Protein AF-A0A6F8Y475-F1 (afdb_monomer)

InterPro domains:
  IPR002346 Molybdopterin dehydrogenase, FAD-binding [PF00941] (41-102)
  IPR016169 FAD-binding, type PCMH, subdomain 2 [G3DSA:3.30.465.10] (28-103)
  IPR036318 FAD-binding, type PCMH-like superfamily [SSF56176] (2-102)
  IPR051312 Diverse Substrate Oxidoreductases [PTHR42659] (43-102)

Nearest PDB structures (foldseek):
  5g5h-assembly1_B  TM=9.859E-01  e=1.565E-11  Escherichia coli K-12
  5y6q-assembly1_B  TM=9.622E-01  e=6.177E-11  Methylobacillus sp. KY4400
  1rm6-assembly1_B  TM=9.029E-01  e=5.164E-03  Thauera aromatica
  1n60-assembly1_C  TM=9.161E-01  e=2.648E-02  Afipia carboxidovorans OM5
  1zxi-assembly1_F  TM=9.166E-01  e=3.018E-02  Afipia carboxidovorans OM5

Organism: NCBI:txid1076124

Sequence (104 aa):
MRCGYFRDGISACNKRDPGTGCAALEGINRGHAVLGTSPHCIATHPSDLAVALVAFDAVVHVIGPGGSRSIAINDFYMLPGDAPEREHPLGRGELIVAVDLPGM

Mean predicted aligned error: 2.72 Å

Radius of gyration: 15.39 Å; Cα contacts (8 Å, |Δi|>4): 182; chains: 1; bounding box: 39×24×43 Å

Secondary structure (DSSP, 8-state):
---HHHHSSSS-BTTTSTTS-BTTSSS--TTS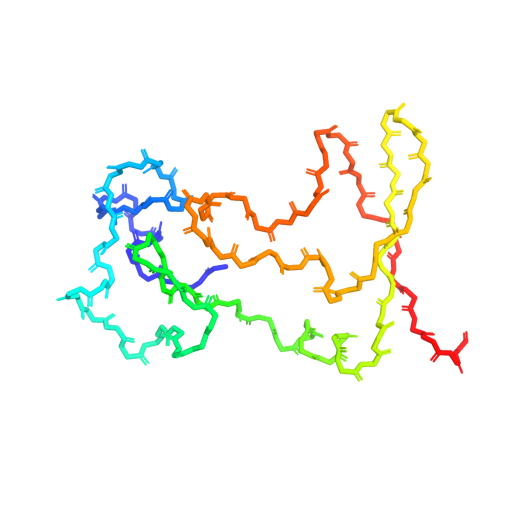-SSS-BTTB-PPP--HHHHHHHHTT-EEEEEETTEEEEEEHHHHS---TT-TT--S-PPTT-EEEEEE-TT-

Structure (mmCIF, N/CA/C/O backbone):
data_AF-A0A6F8Y475-F1
#
_entry.id   AF-A0A6F8Y475-F1
#
loop_
_atom_site.group_PDB
_atom_site.id
_atom_site.type_symbol
_atom_site.label_atom_id
_atom_site.label_alt_id
_atom_site.label_comp_id
_atom_site.label_asym_id
_atom_site.label_entity_id
_atom_site.label_seq_id
_atom_site.pdbx_PDB_ins_code
_atom_site.Cartn_x
_atom_site.Cartn_y
_atom_site.Cartn_z
_atom_site.occupancy
_atom_site.B_iso_or_equiv
_atom_site.auth_seq_id
_atom_site.auth_comp_id
_atom_site.auth_asym_id
_atom_site.auth_atom_id
_atom_site.pdbx_PDB_model_num
ATOM 1 N N . MET A 1 1 ? 5.893 4.173 -0.043 1.00 81.00 1 MET A N 1
ATOM 2 C CA . MET A 1 1 ? 6.669 3.612 -1.176 1.00 81.00 1 MET A CA 1
ATOM 3 C C . MET A 1 1 ? 8.131 4.089 -1.184 1.00 81.00 1 MET A C 1
ATOM 5 O O . MET A 1 1 ? 8.366 5.286 -1.025 1.00 81.00 1 MET A O 1
ATOM 9 N N . ARG A 1 2 ? 9.119 3.195 -1.386 1.00 95.62 2 ARG A N 1
ATOM 10 C CA . ARG A 1 2 ? 10.564 3.548 -1.502 1.00 95.62 2 ARG A CA 1
ATOM 11 C C . ARG A 1 2 ? 11.237 3.148 -2.831 1.00 95.62 2 ARG A C 1
ATOM 13 O O . ARG A 1 2 ? 12.421 3.402 -2.995 1.00 95.62 2 ARG A O 1
ATOM 20 N N . CYS A 1 3 ? 10.497 2.578 -3.781 1.00 98.00 3 CYS A N 1
ATOM 21 C CA . CYS A 1 3 ? 10.999 2.227 -5.116 1.00 98.00 3 CYS A CA 1
ATOM 22 C C . CYS A 1 3 ? 11.581 3.462 -5.821 1.00 98.00 3 CYS A C 1
ATOM 24 O O . CYS A 1 3 ? 10.917 4.498 -5.891 1.00 98.00 3 CYS A O 1
ATOM 26 N N . GLY A 1 4 ? 12.802 3.340 -6.350 1.00 97.62 4 GLY A N 1
ATOM 27 C CA . GLY A 1 4 ? 13.477 4.420 -7.077 1.00 97.62 4 GLY A CA 1
ATOM 28 C C . GLY A 1 4 ? 12.688 4.874 -8.306 1.00 97.62 4 GLY A C 1
ATOM 29 O O . GLY A 1 4 ? 12.402 6.059 -8.433 1.00 97.62 4 GLY A O 1
ATOM 30 N N . TYR A 1 5 ? 12.218 3.920 -9.117 1.00 98.25 5 TYR A N 1
ATOM 31 C CA . TYR A 1 5 ? 11.427 4.169 -10.330 1.00 98.25 5 TYR A CA 1
ATOM 32 C C . TYR A 1 5 ? 10.092 4.875 -10.066 1.00 98.25 5 TYR A C 1
ATOM 34 O O . TYR A 1 5 ? 9.599 5.635 -10.893 1.00 98.25 5 TYR A O 1
ATOM 42 N N . PHE A 1 6 ? 9.484 4.646 -8.898 1.00 98.00 6 PHE A N 1
ATOM 43 C CA . PHE A 1 6 ? 8.293 5.392 -8.491 1.00 98.00 6 PHE A CA 1
ATOM 44 C C . PHE A 1 6 ? 8.635 6.851 -8.155 1.00 98.00 6 PHE A C 1
ATOM 46 O O . PHE A 1 6 ? 7.874 7.755 -8.496 1.00 98.00 6 PHE A O 1
ATOM 53 N N . ARG A 1 7 ? 9.775 7.083 -7.492 1.00 97.25 7 ARG A N 1
ATOM 54 C CA . ARG A 1 7 ? 10.171 8.391 -6.945 1.00 97.25 7 ARG A CA 1
ATOM 55 C C . ARG A 1 7 ? 10.867 9.312 -7.945 1.00 97.25 7 ARG A C 1
ATOM 57 O O . ARG A 1 7 ? 10.869 10.514 -7.712 1.00 97.25 7 ARG A O 1
ATOM 64 N N . ASP A 1 8 ? 11.469 8.772 -9.001 1.00 96.81 8 ASP A N 1
ATOM 65 C CA . ASP A 1 8 ? 12.211 9.567 -9.990 1.00 96.81 8 ASP A CA 1
ATOM 66 C C . ASP A 1 8 ? 11.314 10.400 -10.923 1.00 96.81 8 ASP A C 1
ATOM 68 O O 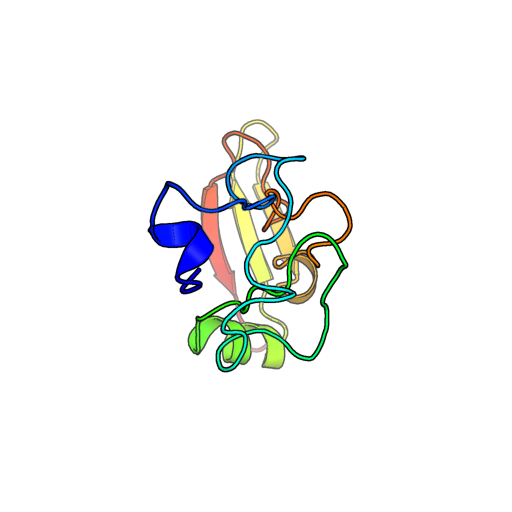. ASP A 1 8 ? 11.789 11.341 -11.550 1.00 96.81 8 ASP A O 1
ATOM 72 N N . GLY A 1 9 ? 10.019 10.075 -11.002 1.00 95.44 9 GLY A N 1
ATOM 73 C CA . GLY A 1 9 ? 9.032 10.786 -11.816 1.00 95.44 9 GLY A CA 1
ATOM 74 C C . GLY A 1 9 ? 9.125 10.550 -13.328 1.00 95.44 9 GLY A C 1
ATOM 75 O O . GLY A 1 9 ? 8.235 11.000 -14.043 1.00 95.44 9 GLY A O 1
ATOM 76 N N . ILE A 1 10 ? 10.138 9.829 -13.816 1.00 97.19 10 ILE A N 1
ATOM 77 C CA . ILE A 1 10 ? 10.427 9.674 -15.253 1.00 97.19 10 ILE A CA 1
ATOM 78 C C . ILE A 1 10 ? 10.325 8.227 -15.735 1.00 97.19 10 ILE A C 1
ATOM 80 O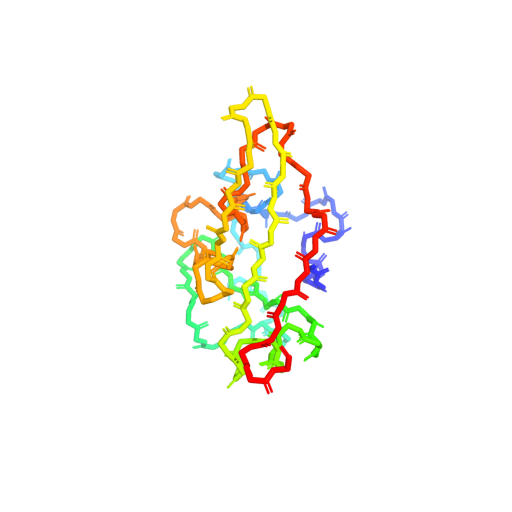 O . ILE A 1 10 ? 9.984 7.985 -16.890 1.00 97.19 10 ILE A O 1
ATOM 84 N N . SER A 1 11 ? 10.588 7.253 -14.866 1.00 98.12 11 SER A N 1
ATOM 85 C CA . SER A 1 11 ? 10.590 5.843 -1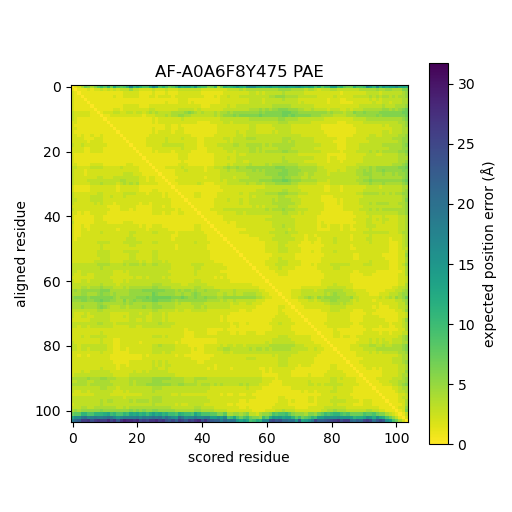5.250 1.00 98.12 11 SER A CA 1
ATOM 86 C C . SER A 1 11 ? 9.177 5.280 -15.367 1.00 98.12 11 SER A C 1
ATOM 88 O O . SER A 1 11 ? 8.319 5.622 -14.558 1.00 98.12 11 SER A O 1
ATOM 90 N N . ALA A 1 12 ? 8.942 4.356 -16.301 1.00 98.38 12 ALA A N 1
ATOM 91 C CA . ALA A 1 12 ? 7.685 3.607 -16.407 1.00 98.38 12 ALA A CA 1
ATOM 92 C C . ALA A 1 12 ? 7.241 3.030 -15.046 1.00 98.38 12 ALA A C 1
ATOM 94 O O . ALA A 1 12 ? 7.988 2.277 -14.405 1.00 98.38 12 ALA A O 1
ATOM 95 N N . CYS A 1 13 ? 6.041 3.394 -14.582 1.00 98.56 13 CYS A N 1
ATOM 96 C CA . CYS A 1 13 ? 5.549 3.001 -13.265 1.00 98.56 13 CYS A CA 1
ATOM 97 C C . CYS A 1 13 ? 4.015 2.979 -13.201 1.00 98.56 13 CYS A C 1
ATOM 99 O O . CYS A 1 13 ? 3.398 3.998 -12.906 1.00 98.56 13 CYS A O 1
ATOM 101 N N . ASN A 1 14 ? 3.410 1.795 -13.332 1.00 98.56 14 ASN A N 1
ATOM 102 C CA . ASN A 1 14 ? 1.957 1.593 -13.245 1.00 98.56 14 ASN A CA 1
ATOM 103 C C . ASN A 1 14 ? 1.333 2.147 -11.954 1.00 98.56 14 ASN A C 1
ATOM 105 O O . ASN A 1 14 ? 0.203 2.606 -11.973 1.00 98.56 14 ASN A O 1
ATOM 109 N N . LYS A 1 15 ? 2.064 2.131 -10.829 1.00 98.25 15 LYS A N 1
ATOM 110 C CA . LYS A 1 15 ? 1.584 2.691 -9.551 1.00 98.25 15 LYS A CA 1
ATOM 111 C C . LYS A 1 15 ? 1.433 4.219 -9.592 1.00 98.25 15 LYS A C 1
ATOM 113 O O . LYS A 1 15 ? 0.643 4.766 -8.832 1.00 98.25 15 LYS A O 1
ATOM 118 N N . ARG A 1 16 ? 2.228 4.908 -10.420 1.00 9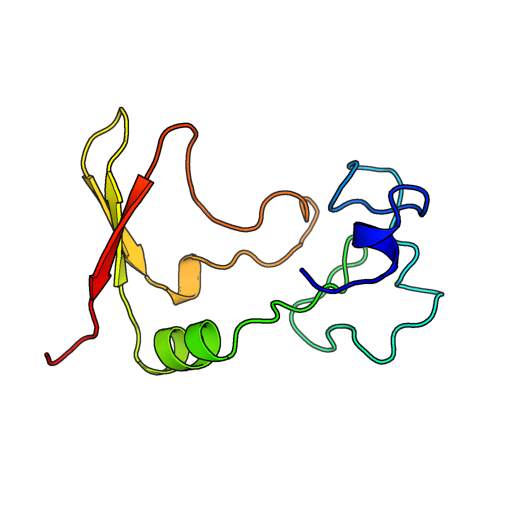7.94 16 ARG A N 1
ATOM 119 C CA . ARG A 1 16 ? 2.185 6.370 -10.585 1.00 97.94 16 ARG A CA 1
ATOM 120 C C . ARG A 1 16 ? 1.305 6.777 -11.764 1.00 97.94 16 ARG A C 1
ATOM 122 O O . ARG A 1 16 ? 0.543 7.726 -11.638 1.00 97.94 16 ARG A O 1
ATOM 129 N N . ASP A 1 17 ? 1.451 6.078 -12.883 1.00 97.94 17 ASP A N 1
ATOM 130 C CA . ASP A 1 17 ? 0.742 6.324 -14.135 1.00 97.94 17 ASP A CA 1
ATOM 131 C C . ASP A 1 17 ? 0.314 4.972 -14.742 1.00 97.94 17 ASP A C 1
ATOM 133 O O . ASP A 1 17 ? 1.154 4.256 -15.311 1.00 97.94 17 ASP A O 1
ATOM 137 N N . PRO A 1 18 ? -0.948 4.550 -14.529 1.00 98.25 18 PRO A N 1
ATOM 138 C CA . PRO A 1 18 ? -1.439 3.237 -14.937 1.00 98.25 18 PRO A CA 1
ATOM 139 C C . PRO A 1 18 ? -1.242 2.954 -16.431 1.00 98.25 18 PRO A C 1
ATOM 141 O O . PRO A 1 18 ? -1.540 3.779 -17.287 1.00 98.25 18 PRO A O 1
ATOM 144 N N . GLY A 1 19 ? -0.751 1.754 -16.754 1.00 97.81 19 GLY A N 1
ATOM 145 C CA . GLY A 1 19 ? -0.514 1.312 -18.134 1.00 97.81 19 GLY A CA 1
ATOM 146 C C . GLY A 1 19 ? 0.868 1.661 -18.694 1.00 97.81 19 GLY A C 1
ATOM 147 O O . GLY A 1 19 ? 1.224 1.173 -19.764 1.00 97.81 19 GLY A O 1
ATOM 148 N N . THR A 1 20 ? 1.686 2.435 -17.973 1.00 98.06 20 THR A N 1
ATOM 149 C CA . THR A 1 20 ? 3.046 2.790 -18.424 1.00 98.06 20 THR A CA 1
ATOM 150 C C . THR A 1 20 ? 4.075 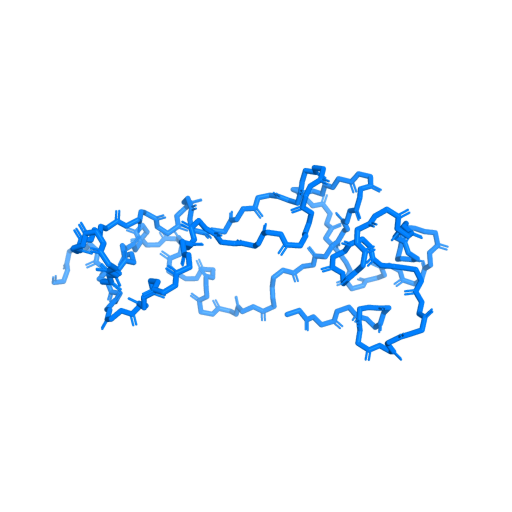1.669 -18.267 1.00 98.06 20 THR A C 1
ATOM 152 O O . THR A 1 20 ? 5.166 1.763 -18.825 1.00 98.06 20 THR A O 1
ATOM 155 N N . GLY A 1 21 ? 3.748 0.600 -17.533 1.00 98.31 21 GLY A 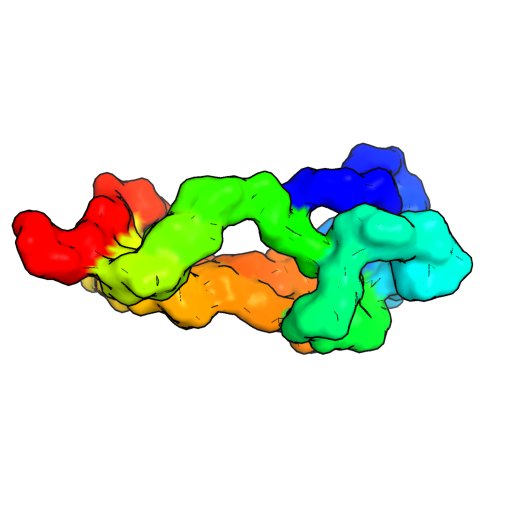N 1
ATOM 156 C CA . GLY A 1 21 ? 4.641 -0.525 -17.242 1.00 98.31 21 GLY A CA 1
ATOM 157 C C . GLY A 1 21 ? 5.329 -0.424 -15.875 1.00 98.31 21 GLY A C 1
ATOM 158 O O . GLY A 1 21 ? 5.097 0.501 -15.101 1.00 98.31 21 GLY A O 1
ATOM 159 N N . CYS A 1 22 ? 6.176 -1.399 -15.536 1.00 98.62 22 CYS A N 1
ATOM 160 C CA . CYS A 1 22 ? 6.941 -1.402 -14.286 1.00 98.62 22 CYS A CA 1
ATOM 161 C C . CYS A 1 22 ? 8.439 -1.541 -14.575 1.00 98.62 22 CYS A C 1
ATOM 163 O O . CYS A 1 22 ? 8.945 -2.648 -14.737 1.00 98.62 22 CYS A O 1
ATOM 165 N N . ALA A 1 23 ? 9.163 -0.417 -14.583 1.00 98.56 23 ALA A N 1
ATOM 166 C CA . ALA A 1 23 ? 10.608 -0.395 -14.832 1.00 98.56 23 ALA A CA 1
ATOM 167 C C . ALA A 1 23 ? 11.427 -1.205 -13.808 1.00 98.56 23 ALA A C 1
ATOM 169 O O . ALA A 1 23 ? 12.564 -1.580 -14.078 1.00 98.56 23 ALA A O 1
ATOM 170 N N . ALA A 1 24 ? 10.854 -1.494 -12.637 1.00 98.38 24 ALA A N 1
ATOM 171 C CA . ALA A 1 24 ? 11.514 -2.286 -11.610 1.00 98.38 24 ALA A CA 1
ATOM 172 C C . ALA A 1 24 ? 11.622 -3.778 -11.957 1.00 98.38 24 ALA A C 1
ATOM 174 O O . ALA A 1 24 ? 12.523 -4.416 -11.430 1.00 98.38 24 ALA A O 1
ATOM 175 N N . LEU A 1 25 ? 10.744 -4.332 -12.805 1.00 98.06 25 LEU A N 1
ATOM 176 C CA . LEU A 1 25 ? 10.723 -5.773 -13.108 1.00 98.06 25 LEU A CA 1
ATOM 177 C C . LEU A 1 25 ? 12.051 -6.257 -13.698 1.00 98.06 25 LEU A C 1
ATOM 179 O O . LEU A 1 25 ? 12.677 -7.155 -13.144 1.00 98.06 25 LEU A O 1
ATOM 183 N N . GLU A 1 26 ? 12.501 -5.576 -14.751 1.00 97.00 26 GLU A N 1
ATOM 184 C CA . GLU A 1 26 ? 13.747 -5.864 -15.480 1.00 97.00 26 GLU A CA 1
ATOM 185 C C . GLU A 1 26 ? 14.908 -4.944 -15.055 1.00 97.00 26 GLU A C 1
ATOM 187 O O . GLU A 1 26 ? 15.976 -4.923 -15.664 1.00 97.00 26 GLU A O 1
ATOM 192 N N . GLY A 1 27 ? 14.682 -4.124 -14.026 1.00 97.44 27 GLY A N 1
ATOM 193 C CA . GLY A 1 27 ? 15.632 -3.141 -13.520 1.00 97.44 27 GLY A CA 1
ATOM 194 C C . GLY A 1 27 ? 16.371 -3.594 -12.259 1.00 97.44 27 GLY A C 1
ATOM 195 O O . GLY A 1 27 ? 16.503 -4.776 -11.948 1.00 97.44 27 GLY A O 1
ATOM 196 N N . ILE A 1 28 ? 16.843 -2.623 -11.471 1.00 97.31 28 ILE A N 1
ATOM 197 C CA . ILE A 1 28 ? 17.439 -2.866 -10.154 1.00 97.31 28 ILE A CA 1
ATOM 198 C C . ILE A 1 28 ? 16.317 -3.208 -9.168 1.00 97.31 28 ILE A C 1
ATOM 200 O O . ILE A 1 28 ? 15.679 -2.334 -8.573 1.00 97.31 28 ILE A O 1
ATOM 204 N N . ASN A 1 29 ? 16.107 -4.507 -8.968 1.00 97.50 29 ASN A N 1
ATOM 205 C CA . ASN A 1 29 ? 15.022 -5.041 -8.148 1.00 97.50 29 ASN A CA 1
ATOM 206 C C . ASN A 1 29 ? 15.446 -5.528 -6.747 1.00 97.50 29 ASN A C 1
ATOM 208 O O . ASN A 1 29 ? 14.598 -5.965 -5.981 1.00 97.50 29 ASN A O 1
ATOM 212 N N . ARG A 1 30 ? 16.713 -5.353 -6.337 1.00 96.50 30 ARG A N 1
ATOM 213 C CA . ARG A 1 30 ? 17.232 -5.824 -5.029 1.00 96.50 30 ARG A CA 1
ATOM 214 C C . ARG A 1 30 ? 16.407 -5.386 -3.802 1.00 96.50 30 ARG A C 1
ATOM 216 O O . ARG A 1 30 ? 16.403 -6.089 -2.801 1.00 96.50 30 ARG A O 1
ATOM 223 N N . GLY A 1 31 ? 15.746 -4.227 -3.855 1.00 95.12 31 GLY A N 1
ATOM 224 C CA . GLY A 1 31 ? 14.894 -3.701 -2.773 1.00 95.12 31 GLY A CA 1
ATOM 225 C C . GLY A 1 31 ? 13.386 -3.940 -2.943 1.00 95.12 31 GLY A C 1
ATOM 226 O O . GLY A 1 31 ? 12.595 -3.275 -2.273 1.00 95.12 31 GLY A O 1
ATOM 227 N N . HIS A 1 32 ? 12.983 -4.799 -3.879 1.00 98.50 32 HIS A N 1
ATOM 228 C CA . HIS A 1 32 ? 11.586 -5.031 -4.252 1.00 98.50 32 HIS A CA 1
ATOM 229 C C . HIS A 1 32 ? 11.030 -6.327 -3.654 1.00 98.50 32 HIS A C 1
ATOM 231 O O . HIS A 1 32 ? 11.757 -7.132 -3.072 1.00 98.50 32 HIS A O 1
ATOM 237 N N . ALA A 1 33 ? 9.710 -6.477 -3.731 1.00 98.12 33 ALA A N 1
ATOM 238 C CA . ALA A 1 33 ? 8.983 -7.555 -3.084 1.00 98.12 33 ALA A CA 1
ATOM 239 C C . ALA A 1 33 ? 9.231 -8.897 -3.785 1.00 98.12 33 ALA A C 1
ATOM 241 O O . ALA A 1 33 ? 9.342 -8.964 -5.007 1.00 98.12 33 ALA A O 1
ATOM 242 N N . VAL A 1 34 ? 9.265 -9.965 -2.986 1.00 97.81 34 VAL A N 1
ATOM 243 C CA . VAL A 1 34 ? 9.337 -11.361 -3.455 1.00 97.81 34 VAL A CA 1
ATOM 244 C C . VAL A 1 34 ? 8.017 -12.120 -3.268 1.00 97.81 34 VAL A C 1
ATOM 246 O O . VAL A 1 34 ? 7.840 -13.190 -3.835 1.00 97.81 34 VAL A O 1
ATOM 249 N N . LEU A 1 35 ? 7.082 -11.568 -2.490 1.00 98.06 35 LEU A N 1
ATOM 250 C CA . LEU A 1 35 ? 5.755 -12.126 -2.220 1.00 98.06 35 LEU A CA 1
ATOM 251 C C . LEU A 1 35 ? 4.685 -11.072 -2.507 1.00 98.06 35 LEU A C 1
ATOM 253 O O . LEU A 1 35 ? 4.956 -9.876 -2.396 1.00 98.06 35 LEU A O 1
ATOM 257 N N . GLY A 1 36 ? 3.474 -11.521 -2.849 1.00 97.19 36 GLY A N 1
ATOM 258 C CA . GLY A 1 36 ? 2.334 -10.629 -3.083 1.00 97.19 36 GLY A CA 1
ATOM 259 C C . GLY A 1 36 ? 2.548 -9.651 -4.243 1.00 97.19 36 GLY A C 1
ATOM 260 O O . GLY A 1 36 ? 2.055 -8.529 -4.206 1.00 97.19 36 GLY A O 1
ATOM 261 N N . THR A 1 37 ? 3.333 -10.047 -5.244 1.00 98.12 37 THR A N 1
ATOM 262 C CA . THR A 1 37 ? 3.663 -9.233 -6.418 1.00 98.12 37 THR A CA 1
ATOM 263 C 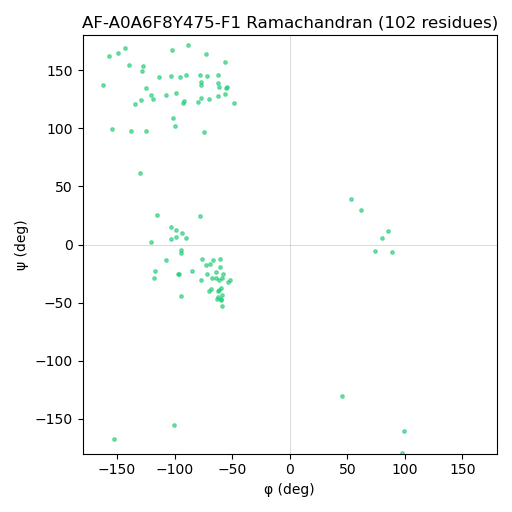C . THR A 1 37 ? 2.645 -9.414 -7.543 1.00 98.12 37 THR A C 1
ATOM 265 O O . THR A 1 37 ? 1.781 -10.290 -7.495 1.00 98.12 37 THR A O 1
ATOM 268 N N . SER A 1 38 ? 2.764 -8.595 -8.588 1.00 98.38 38 SER A N 1
ATOM 269 C CA . SER A 1 38 ? 2.095 -8.821 -9.871 1.00 98.38 38 SER A CA 1
ATOM 270 C C . SER A 1 38 ? 2.992 -8.395 -11.042 1.00 98.38 38 SER A C 1
ATOM 272 O O . SER A 1 38 ? 3.981 -7.684 -10.826 1.00 98.38 38 SER A O 1
ATOM 274 N N . PRO A 1 39 ? 2.634 -8.740 -12.296 1.00 98.19 39 PRO A N 1
ATOM 275 C CA . PRO A 1 39 ? 3.279 -8.182 -13.489 1.00 98.19 39 PRO A CA 1
ATOM 276 C C . PRO A 1 39 ? 3.154 -6.654 -13.601 1.00 98.19 39 PRO A C 1
ATOM 278 O O . PRO A 1 39 ? 3.827 -6.035 -14.420 1.00 98.19 39 PRO A O 1
ATOM 281 N N . HIS A 1 40 ? 2.298 -6.022 -12.795 1.00 98.38 40 HIS A N 1
ATOM 282 C CA . HIS A 1 40 ? 2.087 -4.579 -12.831 1.00 98.38 40 HIS A CA 1
ATOM 283 C C . HIS A 1 40 ? 2.899 -3.830 -11.775 1.00 98.38 40 HIS A C 1
ATOM 285 O O . HIS A 1 40 ? 3.206 -2.653 -11.985 1.00 98.38 40 HIS A O 1
ATOM 291 N N . CYS A 1 41 ? 3.274 -4.469 -10.662 1.00 98.62 41 CYS A N 1
ATOM 292 C CA . CYS A 1 41 ? 4.096 -3.841 -9.633 1.00 98.62 41 CYS A CA 1
ATOM 293 C C . CYS A 1 41 ? 4.749 -4.858 -8.685 1.00 98.62 41 CYS A C 1
ATOM 295 O O . CYS A 1 41 ? 4.095 -5.765 -8.175 1.00 98.62 41 CYS A O 1
ATOM 297 N N . ILE A 1 42 ? 6.026 -4.628 -8.366 1.00 98.56 42 ILE A N 1
ATOM 298 C CA . ILE A 1 42 ? 6.804 -5.402 -7.378 1.00 98.56 42 ILE A CA 1
ATOM 299 C C . ILE A 1 42 ? 7.214 -4.553 -6.161 1.00 98.56 42 ILE A C 1
ATOM 301 O O . ILE A 1 42 ? 8.226 -4.779 -5.505 1.00 98.56 42 ILE A O 1
ATOM 305 N N . ALA A 1 43 ? 6.452 -3.502 -5.880 1.00 98.38 43 ALA A N 1
ATOM 306 C CA . ALA A 1 43 ? 6.677 -2.585 -4.773 1.00 98.38 43 ALA A CA 1
ATOM 307 C C . ALA A 1 43 ? 6.583 -3.248 -3.384 1.00 98.38 43 ALA A C 1
ATOM 309 O O . ALA A 1 43 ? 5.643 -3.985 -3.121 1.00 98.38 43 ALA A O 1
ATOM 310 N N . THR A 1 44 ? 7.479 -2.893 -2.457 1.00 98.06 44 THR A N 1
ATOM 311 C CA . THR A 1 44 ? 7.329 -3.189 -1.020 1.00 98.06 44 THR A CA 1
ATOM 312 C C . THR A 1 44 ? 6.591 -2.071 -0.278 1.00 98.06 44 THR A C 1
ATOM 314 O O . THR A 1 44 ? 6.782 -0.878 -0.559 1.00 98.06 44 THR A O 1
ATOM 317 N N . HIS A 1 45 ? 5.796 -2.445 0.729 1.00 98.06 45 HIS A N 1
ATOM 318 C CA . HIS A 1 45 ? 5.329 -1.509 1.750 1.00 98.06 45 HIS A CA 1
ATOM 319 C C . HIS A 1 45 ? 6.452 -1.291 2.787 1.00 98.06 45 HIS A C 1
ATOM 321 O O . HIS A 1 45 ? 6.925 -2.265 3.364 1.00 98.06 45 HIS A O 1
ATOM 327 N N . PRO A 1 46 ? 6.924 -0.053 3.027 1.00 97.56 46 PRO A N 1
ATOM 328 C CA . PRO A 1 46 ? 8.172 0.178 3.764 1.00 97.56 46 PRO A CA 1
ATOM 329 C C . PRO A 1 46 ? 7.995 0.411 5.276 1.00 97.56 46 PRO A C 1
ATOM 331 O O . PRO A 1 46 ? 8.920 0.914 5.904 1.00 97.56 46 PRO A O 1
ATOM 334 N N . SER A 1 47 ? 6.805 0.189 5.840 1.00 97.94 47 SER A N 1
ATOM 335 C CA . SER A 1 47 ? 6.506 0.516 7.243 1.00 97.94 47 SER A CA 1
ATOM 336 C C . SER A 1 47 ? 6.755 -0.673 8.163 1.00 97.94 47 SER A C 1
ATOM 338 O O . SER A 1 47 ? 6.082 -1.693 8.019 1.00 97.94 47 SER A O 1
ATOM 340 N N . ASP A 1 48 ? 7.630 -0.501 9.154 1.00 98.31 48 ASP A N 1
ATOM 341 C CA . ASP A 1 48 ? 7.834 -1.484 10.225 1.00 98.31 48 ASP A CA 1
ATOM 342 C C . ASP A 1 48 ? 6.605 -1.582 11.149 1.00 98.31 48 ASP A C 1
ATOM 344 O O . ASP A 1 48 ? 6.197 -2.673 11.539 1.00 98.31 48 ASP A O 1
ATOM 348 N N . LEU A 1 49 ? 5.948 -0.452 11.447 1.00 98.00 49 LEU A N 1
ATOM 349 C CA . LEU A 1 49 ? 4.741 -0.419 12.286 1.00 98.00 49 LEU A CA 1
ATOM 350 C C . LEU A 1 49 ? 3.589 -1.212 11.658 1.00 98.00 49 LEU A C 1
ATOM 352 O O . LEU A 1 49 ? 2.868 -1.911 12.361 1.00 98.00 49 LEU A O 1
ATOM 356 N N . ALA A 1 50 ? 3.421 -1.122 10.336 1.00 98.19 50 ALA A N 1
ATOM 357 C CA . ALA A 1 50 ? 2.350 -1.829 9.635 1.00 98.19 50 ALA A CA 1
ATOM 358 C C . ALA A 1 50 ? 2.443 -3.347 9.825 1.00 98.19 50 ALA A C 1
ATOM 360 O O . ALA A 1 50 ? 1.417 -3.999 9.992 1.00 98.19 50 ALA A O 1
ATOM 361 N N . VAL A 1 51 ? 3.665 -3.890 9.849 1.00 98.19 51 VAL A N 1
ATOM 362 C CA . VAL A 1 51 ? 3.907 -5.316 10.095 1.00 98.19 51 VAL A CA 1
ATOM 363 C C . VAL A 1 51 ? 3.424 -5.711 11.488 1.00 98.19 51 VAL A C 1
ATOM 365 O O . VAL A 1 51 ? 2.737 -6.718 11.626 1.00 98.19 51 VAL A O 1
ATOM 368 N N . ALA A 1 52 ? 3.730 -4.905 12.510 1.00 97.94 52 ALA A N 1
ATOM 369 C CA . ALA A 1 52 ? 3.262 -5.161 13.870 1.00 97.94 52 ALA A CA 1
ATOM 370 C C . ALA A 1 52 ? 1.730 -5.092 13.964 1.00 97.94 52 ALA A C 1
ATOM 372 O O . ALA A 1 52 ? 1.117 -6.004 14.504 1.00 97.94 52 ALA A O 1
ATOM 373 N N . LEU A 1 53 ? 1.101 -4.063 13.389 1.00 98.12 53 LEU A N 1
ATOM 374 C CA . LEU A 1 53 ? -0.361 -3.926 13.401 1.00 98.12 53 LEU A CA 1
ATOM 375 C C . LEU A 1 53 ? -1.054 -5.130 12.747 1.00 98.12 53 LEU A C 1
ATOM 377 O O . LEU A 1 53 ? -2.015 -5.649 13.305 1.00 98.12 53 LEU A O 1
ATOM 381 N N . VAL A 1 54 ? -0.531 -5.598 11.609 1.00 98.00 54 VAL A N 1
ATOM 382 C CA . VAL A 1 54 ? -0.991 -6.818 10.927 1.00 98.00 54 VAL A CA 1
ATOM 383 C C . VAL A 1 54 ? -0.855 -8.050 11.818 1.00 98.00 54 VAL A C 1
ATOM 385 O O . VAL A 1 54 ? -1.810 -8.803 11.965 1.00 98.00 54 VAL A O 1
ATOM 388 N N . ALA A 1 55 ? 0.301 -8.231 12.458 1.00 97.44 55 ALA A N 1
ATOM 389 C CA . ALA A 1 55 ? 0.551 -9.380 13.326 1.00 97.44 55 ALA A CA 1
ATOM 390 C C . ALA A 1 55 ? -0.361 -9.434 14.566 1.00 97.44 55 ALA A C 1
ATOM 392 O O . ALA A 1 55 ? -0.548 -10.511 15.127 1.00 97.44 55 ALA A O 1
ATOM 393 N N . PHE A 1 56 ? -0.902 -8.291 14.994 1.00 97.12 56 PHE A N 1
ATOM 394 C CA . PHE A 1 56 ? -1.815 -8.178 16.131 1.00 97.12 56 PHE A CA 1
ATOM 395 C C . PHE A 1 56 ? -3.285 -8.012 15.720 1.00 97.12 56 PHE A C 1
ATOM 397 O O . PHE A 1 56 ? -4.089 -7.620 16.557 1.00 97.12 56 PHE A O 1
ATOM 404 N N . ASP A 1 57 ? -3.654 -8.283 14.463 1.00 97.62 57 ASP A N 1
ATOM 405 C CA . ASP A 1 57 ? -5.043 -8.191 13.983 1.00 97.62 57 ASP A CA 1
ATOM 406 C C . ASP A 1 57 ? -5.702 -6.824 14.268 1.00 97.62 57 ASP A C 1
ATOM 408 O O . ASP A 1 57 ? -6.877 -6.733 14.633 1.00 97.62 57 ASP A O 1
ATOM 412 N N . ALA A 1 58 ? -4.935 -5.739 14.110 1.00 98.50 58 ALA A N 1
ATOM 413 C CA . ALA A 1 58 ? -5.419 -4.382 14.341 1.00 98.50 58 ALA A CA 1
ATOM 414 C C . ALA A 1 58 ? -6.664 -4.036 13.500 1.00 98.50 58 ALA A C 1
ATOM 416 O O . ALA A 1 58 ? -6.894 -4.570 12.408 1.00 98.50 58 ALA A O 1
ATOM 417 N N . VAL A 1 59 ? -7.438 -3.060 13.969 1.00 98.56 59 VAL A N 1
ATOM 418 C CA . VAL A 1 59 ? -8.614 -2.539 13.264 1.00 98.56 59 VAL A CA 1
ATOM 419 C C . VAL A 1 59 ? -8.412 -1.061 12.956 1.00 98.56 59 VAL A C 1
ATOM 421 O O . VAL A 1 59 ? -8.139 -0.262 13.844 1.00 98.56 59 VAL A O 1
ATOM 424 N N . VAL A 1 60 ? -8.546 -0.682 11.686 1.00 98.62 60 VAL A N 1
ATOM 425 C CA . VAL A 1 60 ? -8.470 0.709 11.228 1.00 98.62 60 VAL A CA 1
ATOM 426 C C . VAL A 1 60 ? -9.871 1.307 11.218 1.00 98.62 60 VAL A C 1
ATOM 428 O O . VAL A 1 60 ? -10.763 0.807 10.529 1.00 98.62 60 VAL A O 1
ATOM 431 N N . HIS A 1 61 ? -10.061 2.408 11.938 1.00 98.56 61 HIS A N 1
ATOM 432 C CA . HIS A 1 61 ? -11.327 3.133 11.984 1.00 98.56 61 HIS A CA 1
ATOM 433 C C . HIS A 1 61 ? -11.288 4.322 11.040 1.00 98.56 61 HIS A C 1
ATOM 435 O O . HIS A 1 61 ? -10.361 5.138 11.085 1.00 98.56 61 HIS A O 1
ATOM 441 N N . VAL A 1 62 ? -12.321 4.443 10.209 1.00 98.75 62 VAL A N 1
ATOM 442 C CA . VAL A 1 62 ? -12.450 5.528 9.237 1.00 98.75 62 VAL A CA 1
ATOM 443 C C . VAL A 1 62 ? -13.799 6.227 9.355 1.00 98.75 62 VAL A C 1
ATOM 445 O O . VAL A 1 62 ? -14.807 5.606 9.697 1.00 98.75 62 VAL A O 1
ATOM 448 N N . ILE A 1 63 ? -13.820 7.521 9.044 1.00 98.62 63 ILE A N 1
ATOM 449 C CA . ILE A 1 63 ? -15.031 8.342 8.927 1.00 98.62 63 ILE A CA 1
ATOM 450 C C . ILE A 1 63 ? -15.032 8.997 7.549 1.00 98.62 63 ILE A C 1
ATOM 452 O O . ILE A 1 63 ? -14.014 9.537 7.124 1.00 98.62 63 ILE A O 1
ATOM 456 N N . GLY A 1 64 ? -16.165 8.980 6.852 1.00 97.75 64 GLY A N 1
ATOM 457 C CA . GLY A 1 64 ? -16.321 9.656 5.567 1.00 97.75 64 GLY A CA 1
ATOM 458 C C . GLY A 1 64 ? -17.764 10.081 5.284 1.00 97.75 64 GLY A C 1
ATOM 459 O O . GLY A 1 64 ? -18.613 10.034 6.175 1.00 97.75 64 GLY A O 1
ATOM 460 N N . PRO A 1 65 ? -18.077 10.469 4.034 1.00 97.44 65 PRO A N 1
ATOM 461 C CA . PRO A 1 65 ? -19.413 10.934 3.646 1.00 97.44 65 PRO A CA 1
ATOM 462 C C . PRO A 1 65 ? -20.541 9.921 3.899 1.00 97.44 65 PRO A C 1
ATOM 464 O O . PRO A 1 65 ? -21.691 10.313 4.058 1.00 97.44 65 PRO A O 1
ATOM 467 N N . GLY A 1 66 ? -20.216 8.625 3.931 1.00 95.50 66 GLY A N 1
ATOM 468 C CA . GLY A 1 66 ? -21.152 7.536 4.229 1.00 95.50 66 GLY A CA 1
ATOM 469 C C . GLY A 1 66 ? -21.260 7.166 5.713 1.00 95.50 66 GLY A C 1
ATOM 470 O O . GLY A 1 66 ? -21.927 6.187 6.030 1.00 95.50 66 GLY A O 1
ATOM 471 N N . GLY A 1 67 ? -20.606 7.910 6.612 1.00 97.69 67 GLY A N 1
ATOM 472 C CA . GLY A 1 67 ? -20.528 7.603 8.041 1.00 97.69 67 GLY A CA 1
ATOM 473 C C . GLY A 1 67 ? -19.223 6.912 8.445 1.00 97.69 67 GLY A C 1
ATOM 474 O O . GLY A 1 67 ? -18.211 7.004 7.747 1.00 97.69 67 GLY A O 1
ATOM 475 N N . SER A 1 68 ? -19.246 6.256 9.605 1.00 98.25 68 SER A N 1
ATOM 476 C CA . SER A 1 68 ? -18.088 5.568 10.186 1.00 98.25 68 SER A CA 1
ATOM 477 C C . SER A 1 68 ? -18.080 4.084 9.833 1.00 98.25 68 SER A C 1
ATOM 479 O O . SER A 1 68 ? -19.133 3.443 9.823 1.00 98.25 68 SER A O 1
ATOM 481 N N . ARG A 1 69 ? -16.893 3.514 9.610 1.00 97.88 69 ARG A N 1
ATOM 482 C CA . ARG A 1 69 ? -16.708 2.062 9.477 1.00 97.88 69 ARG A CA 1
ATOM 483 C C . ARG A 1 69 ? -15.337 1.613 9.972 1.00 97.88 69 ARG A C 1
ATOM 485 O O . ARG A 1 69 ? -14.422 2.420 10.130 1.00 97.88 69 ARG A O 1
ATOM 492 N N . SER A 1 70 ? -15.215 0.309 10.173 1.00 98.31 70 SER A N 1
ATOM 493 C CA . SER A 1 70 ? -13.986 -0.358 10.591 1.00 98.31 70 SER A CA 1
ATOM 494 C C . SER A 1 70 ? -13.476 -1.268 9.478 1.00 98.31 70 SER A C 1
ATOM 496 O O . SER A 1 70 ? -14.272 -1.873 8.757 1.00 98.31 70 SER A O 1
ATOM 498 N N . ILE A 1 71 ? -12.157 -1.357 9.332 1.00 98.50 71 ILE A N 1
ATOM 499 C CA . ILE A 1 71 ? -11.472 -2.175 8.328 1.00 98.50 71 ILE A CA 1
ATOM 500 C C . ILE A 1 71 ? -10.431 -3.016 9.068 1.00 98.50 71 ILE A C 1
ATOM 502 O O . ILE A 1 71 ? -9.592 -2.458 9.774 1.00 98.50 71 ILE A O 1
ATOM 506 N N . ALA A 1 72 ? -10.470 -4.341 8.923 1.00 98.31 72 ALA A N 1
ATOM 507 C CA . ALA A 1 72 ? -9.407 -5.189 9.452 1.00 98.31 72 ALA A CA 1
ATOM 508 C C . ALA A 1 72 ? -8.082 -4.814 8.774 1.00 98.31 72 ALA A C 1
ATOM 510 O O . ALA A 1 72 ? -8.034 -4.634 7.557 1.00 98.31 72 ALA A O 1
ATOM 511 N N . ILE A 1 73 ? -6.995 -4.698 9.537 1.00 98.31 73 ILE A N 1
ATOM 512 C CA . ILE A 1 73 ? -5.698 -4.271 8.992 1.00 98.31 73 ILE A CA 1
ATOM 513 C C . ILE A 1 73 ? -5.190 -5.204 7.877 1.00 98.31 73 ILE A C 1
ATOM 515 O O . ILE A 1 73 ? -4.521 -4.744 6.953 1.00 98.31 73 ILE A O 1
ATOM 519 N N . ASN A 1 74 ? -5.572 -6.486 7.916 1.00 97.19 74 ASN A N 1
ATOM 520 C CA . ASN A 1 74 ? -5.262 -7.478 6.882 1.00 97.19 74 ASN A CA 1
ATOM 521 C C . ASN A 1 74 ? -5.910 -7.145 5.529 1.00 97.19 74 ASN A C 1
ATOM 523 O O . ASN A 1 74 ? -5.336 -7.453 4.488 1.00 97.19 74 ASN A O 1
ATOM 527 N N . ASP A 1 75 ? -7.051 -6.455 5.542 1.00 98.06 75 ASP A N 1
ATOM 528 C CA . ASP A 1 75 ? -7.758 -5.993 4.343 1.00 98.06 75 ASP A CA 1
ATOM 529 C C . ASP A 1 75 ? -7.386 -4.549 3.966 1.00 98.06 75 ASP A C 1
ATOM 531 O O . ASP A 1 75 ? -7.810 -4.032 2.928 1.00 98.06 75 ASP A O 1
ATOM 535 N N . PHE A 1 76 ? -6.612 -3.862 4.814 1.00 98.38 76 PHE A N 1
ATOM 536 C CA . PHE A 1 76 ? -6.270 -2.457 4.622 1.00 98.38 76 PHE A CA 1
ATOM 537 C C . PHE A 1 76 ? -5.178 -2.251 3.566 1.00 98.38 76 PHE A C 1
ATOM 539 O O . PHE A 1 76 ? -5.193 -1.236 2.874 1.00 98.38 76 PHE A O 1
ATOM 546 N N . TYR A 1 77 ? -4.256 -3.203 3.407 1.00 97.62 77 TYR A N 1
ATOM 547 C CA . TYR A 1 77 ? -3.204 -3.152 2.389 1.00 97.62 77 TYR A CA 1
ATOM 548 C C . TYR A 1 77 ? -3.563 -4.056 1.210 1.00 97.62 77 TYR A C 1
ATOM 550 O O . TYR A 1 77 ? -3.528 -5.281 1.313 1.00 97.62 77 TYR A O 1
ATOM 558 N N . MET A 1 78 ? -3.896 -3.456 0.070 1.00 97.12 78 MET A N 1
ATOM 559 C CA . MET A 1 78 ? -4.265 -4.208 -1.129 1.00 97.12 78 MET A CA 1
ATOM 560 C C . MET A 1 78 ? -3.037 -4.791 -1.830 1.00 97.12 78 MET A C 1
ATOM 562 O O . MET A 1 78 ? -2.018 -4.118 -2.001 1.00 97.12 78 MET A O 1
ATOM 566 N N . LEU A 1 79 ? -3.162 -6.030 -2.314 1.00 97.62 79 LEU A N 1
ATOM 567 C CA . LEU A 1 79 ? -2.217 -6.573 -3.289 1.00 97.62 79 LEU A CA 1
ATOM 568 C C . LEU A 1 79 ? -2.271 -5.747 -4.586 1.00 97.62 79 LEU A C 1
ATOM 570 O O . LEU A 1 79 ? -3.351 -5.299 -4.972 1.00 97.62 79 LEU A O 1
ATOM 574 N N . PRO A 1 80 ? -1.137 -5.571 -5.292 1.00 97.94 80 PRO A N 1
ATOM 575 C CA . PRO A 1 80 ? -1.069 -4.695 -6.457 1.00 97.94 80 PRO A CA 1
ATOM 576 C C . PRO A 1 80 ? -2.002 -5.127 -7.593 1.00 97.94 80 PRO A C 1
ATOM 578 O O . PRO A 1 80 ? -2.588 -4.264 -8.239 1.00 97.94 80 PRO A O 1
ATOM 581 N N . GLY A 1 81 ? -2.135 -6.439 -7.842 1.00 97.31 81 GLY A N 1
ATOM 582 C CA . GLY A 1 81 ? -2.976 -6.978 -8.917 1.00 97.31 81 GLY A CA 1
ATOM 583 C C . GLY A 1 81 ? -2.772 -6.226 -10.235 1.00 97.31 81 GLY A C 1
ATOM 584 O O . GLY A 1 81 ? -1.628 -5.970 -10.625 1.00 97.31 81 GLY A O 1
ATOM 585 N N . ASP A 1 82 ? -3.880 -5.818 -10.850 1.00 97.75 82 ASP A N 1
ATOM 586 C CA . ASP A 1 82 ? -3.902 -5.018 -12.082 1.00 97.75 82 ASP A CA 1
ATOM 587 C C . ASP A 1 82 ? -4.012 -3.504 -11.823 1.00 97.75 82 ASP A C 1
ATOM 589 O O . ASP A 1 82 ? -3.942 -2.712 -12.759 1.00 97.75 82 ASP A O 1
ATOM 593 N N . ALA A 1 83 ? -4.175 -3.092 -10.561 1.00 97.88 83 ALA A N 1
ATOM 594 C CA . ALA A 1 83 ? -4.438 -1.708 -10.158 1.00 97.88 83 ALA A CA 1
ATOM 595 C C . ALA A 1 83 ? -3.485 -1.251 -9.033 1.00 97.88 83 ALA A C 1
ATOM 597 O O . ALA A 1 83 ? -3.929 -0.933 -7.923 1.00 97.88 83 ALA A O 1
ATOM 598 N N . PRO A 1 84 ? -2.157 -1.231 -9.267 1.00 98.06 84 PRO A N 1
ATOM 599 C CA . PRO A 1 84 ? -1.172 -0.939 -8.228 1.00 98.06 84 PRO A CA 1
ATOM 600 C C . PRO A 1 84 ? -1.219 0.500 -7.694 1.00 98.06 84 PRO A C 1
ATOM 602 O O . PRO A 1 84 ? -0.599 0.778 -6.664 1.00 98.06 84 PRO A O 1
ATOM 605 N N . GLU A 1 85 ? -1.911 1.416 -8.365 1.00 97.69 85 GLU A N 1
ATOM 606 C CA . GLU A 1 85 ? -2.225 2.766 -7.890 1.00 97.69 85 GLU A CA 1
ATOM 607 C C . GLU A 1 85 ? -3.234 2.778 -6.725 1.00 97.69 85 GLU A C 1
ATOM 609 O O . GLU A 1 85 ? -3.335 3.771 -6.002 1.00 97.69 85 GLU A O 1
ATOM 614 N N . ARG A 1 86 ? -3.955 1.670 -6.498 1.00 97.12 86 ARG A N 1
ATOM 615 C CA . ARG A 1 86 ? -4.881 1.493 -5.373 1.00 97.12 86 ARG A CA 1
ATOM 616 C C . ARG A 1 86 ? -4.212 0.693 -4.259 1.00 97.12 86 ARG A C 1
ATOM 618 O O . ARG A 1 86 ? -4.102 -0.522 -4.328 1.00 97.12 86 ARG A O 1
ATOM 625 N N . GLU A 1 87 ? -3.764 1.388 -3.217 1.00 97.50 87 GLU A N 1
ATOM 626 C CA . GLU A 1 87 ? -3.007 0.765 -2.117 1.00 97.50 87 GLU A CA 1
ATOM 627 C C . GLU A 1 87 ? -3.876 0.384 -0.909 1.00 97.50 87 GLU A C 1
ATOM 629 O O . GLU A 1 87 ? -3.525 -0.532 -0.169 1.00 97.50 87 GLU A O 1
ATOM 634 N N . HIS A 1 88 ? -5.011 1.065 -0.721 1.00 98.06 88 HIS A N 1
ATOM 635 C CA . HIS A 1 88 ? -5.885 0.905 0.443 1.00 98.06 88 HIS A CA 1
ATOM 636 C C . HIS A 1 88 ? -7.368 0.938 0.032 1.00 98.06 88 HIS A C 1
ATOM 638 O O . HIS A 1 88 ? -7.710 1.603 -0.952 1.00 98.06 88 HIS A O 1
ATOM 644 N N . PRO A 1 89 ? -8.285 0.315 0.798 1.00 97.56 89 PRO A N 1
ATOM 645 C CA . PRO A 1 89 ? -9.731 0.314 0.536 1.00 97.56 89 PRO A CA 1
ATOM 646 C C . PRO A 1 89 ? -10.434 1.615 0.935 1.00 97.56 89 PRO A C 1
ATOM 648 O O . PRO A 1 89 ? -11.636 1.598 1.206 1.00 97.56 89 PRO A O 1
ATOM 651 N N . LEU A 1 90 ? -9.705 2.732 0.981 1.00 97.75 90 LEU A N 1
ATOM 652 C CA . LEU A 1 90 ? -10.256 4.035 1.325 1.00 97.75 90 LEU A CA 1
ATOM 653 C C . LEU A 1 90 ? -11.033 4.621 0.144 1.00 97.75 90 LEU A C 1
ATOM 655 O O . LEU A 1 90 ? -10.520 4.761 -0.969 1.00 97.75 90 LEU A O 1
ATOM 659 N N . GLY A 1 91 ? -12.279 4.992 0.409 1.00 96.00 91 GLY A N 1
ATOM 660 C CA . GLY A 1 91 ? -13.091 5.810 -0.472 1.00 96.00 91 GLY A CA 1
ATOM 661 C C . GLY A 1 91 ? -12.622 7.265 -0.482 1.00 96.00 91 GLY A C 1
ATOM 662 O O . GLY A 1 91 ? -11.904 7.740 0.400 1.00 96.00 91 GLY A O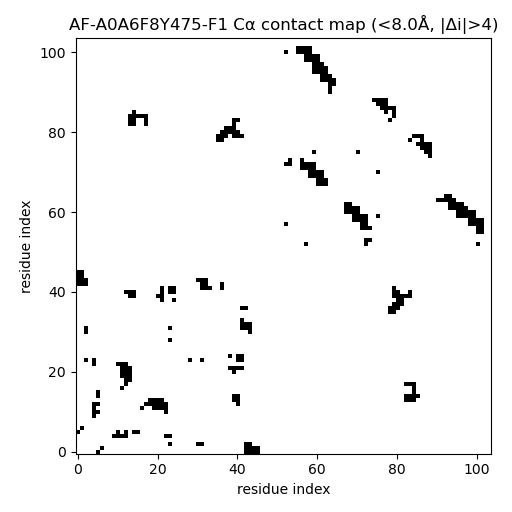 1
ATOM 663 N N . ARG A 1 92 ? -13.064 8.020 -1.490 1.00 96.38 92 ARG A N 1
ATOM 664 C CA . ARG A 1 92 ? -12.793 9.462 -1.541 1.00 96.38 92 ARG A CA 1
ATOM 665 C C . ARG A 1 92 ? -13.448 10.156 -0.346 1.00 96.38 92 ARG A C 1
ATOM 667 O O . ARG A 1 92 ? -14.651 10.031 -0.143 1.00 96.38 92 ARG A O 1
ATOM 674 N N . GLY A 1 93 ? -12.657 10.931 0.391 1.00 96.94 93 GLY A N 1
ATOM 675 C CA . GLY A 1 93 ? -13.132 11.670 1.561 1.00 96.94 93 GLY A CA 1
ATOM 676 C C . GLY A 1 93 ? -13.256 10.832 2.833 1.00 96.94 93 GLY A C 1
ATOM 677 O O . GLY A 1 93 ? -13.740 11.358 3.829 1.00 96.94 93 GLY A O 1
ATOM 678 N N . GLU A 1 94 ? -12.828 9.566 2.827 1.00 98.25 94 GLU A N 1
ATOM 679 C CA . GLU A 1 94 ? -12.637 8.825 4.073 1.00 98.25 94 GLU A CA 1
ATOM 680 C C . GLU A 1 94 ? -11.338 9.251 4.761 1.00 98.25 94 GLU A C 1
ATOM 682 O O . GLU A 1 94 ? -10.294 9.412 4.125 1.00 98.25 94 GLU A O 1
ATOM 687 N N . LEU A 1 95 ? -11.416 9.415 6.077 1.00 98.44 95 LEU A N 1
ATOM 688 C CA . LEU A 1 95 ? -10.320 9.789 6.954 1.00 98.44 95 LEU A CA 1
ATOM 689 C C . LEU A 1 95 ? -10.116 8.695 7.998 1.00 98.44 95 LEU A C 1
ATOM 691 O O . LEU A 1 95 ? -11.064 8.318 8.680 1.00 98.44 95 LEU A O 1
ATOM 695 N N . ILE A 1 96 ? -8.879 8.223 8.149 1.00 98.62 96 ILE A N 1
ATOM 696 C CA . ILE A 1 96 ? -8.488 7.355 9.265 1.00 98.62 96 ILE A CA 1
ATOM 697 C C . ILE A 1 96 ? -8.498 8.189 10.544 1.00 98.62 96 ILE A C 1
ATOM 699 O O . ILE A 1 96 ? -7.836 9.225 10.604 1.00 98.62 96 ILE A O 1
ATOM 703 N N . VAL A 1 97 ? -9.231 7.736 11.557 1.00 98.69 97 VAL A N 1
ATOM 704 C CA . VAL A 1 97 ? -9.398 8.463 12.826 1.00 98.69 97 VAL A CA 1
ATOM 705 C C . VAL A 1 97 ? -8.842 7.717 14.033 1.00 98.69 97 VAL A C 1
ATOM 707 O O . VAL A 1 97 ? -8.511 8.356 15.026 1.00 98.69 97 VAL A O 1
ATOM 710 N N . ALA A 1 98 ? -8.716 6.391 13.954 1.00 98.31 98 ALA A N 1
ATOM 711 C CA . ALA A 1 98 ? -8.147 5.569 15.015 1.00 98.31 98 ALA A CA 1
ATOM 712 C C . ALA A 1 98 ? -7.620 4.238 14.466 1.00 98.31 98 ALA A C 1
ATOM 714 O O . ALA A 1 98 ? -7.979 3.815 13.361 1.00 98.31 98 ALA A O 1
ATOM 715 N N . VAL A 1 99 ? -6.776 3.589 15.263 1.00 98.31 99 VAL A N 1
ATOM 716 C CA . VAL A 1 99 ? -6.351 2.202 15.080 1.00 98.31 99 VAL A CA 1
ATOM 717 C C . VAL A 1 99 ? -6.441 1.520 16.437 1.00 98.31 99 VAL A C 1
ATOM 719 O O . VAL A 1 99 ? -5.764 1.952 17.369 1.00 98.31 99 VAL A O 1
ATOM 722 N N . ASP A 1 100 ? -7.238 0.462 16.518 1.00 98.00 100 ASP A N 1
ATOM 723 C CA . ASP A 1 100 ? -7.429 -0.317 17.739 1.00 98.00 100 ASP A CA 1
ATOM 724 C C . ASP A 1 100 ? -6.646 -1.632 17.651 1.00 98.00 100 ASP A C 1
ATOM 726 O O . ASP A 1 100 ? -6.520 -2.232 16.578 1.00 98.00 100 ASP A O 1
ATOM 730 N N . LEU A 1 101 ? -6.118 -2.087 18.788 1.00 96.88 101 LEU A N 1
ATOM 731 C CA . LEU A 1 101 ? -5.499 -3.404 18.933 1.00 96.88 101 LEU A CA 1
ATOM 732 C C . LEU A 1 101 ? -6.426 -4.302 19.764 1.00 96.88 101 LEU A C 1
ATOM 734 O O . LEU A 1 101 ? -6.832 -3.892 20.852 1.00 96.88 101 LEU A O 1
ATOM 738 N N . PRO A 1 102 ? -6.757 -5.518 19.299 1.00 89.75 102 PRO A N 1
ATOM 739 C CA . PRO A 1 102 ? -7.526 -6.477 20.080 1.00 89.75 102 PRO A CA 1
ATOM 740 C C . PRO A 1 102 ? -6.888 -6.756 21.448 1.00 89.75 102 PRO A C 1
ATOM 742 O O . PRO A 1 102 ? -5.687 -7.005 21.550 1.00 89.75 102 PRO A O 1
ATOM 745 N N . GLY A 1 103 ? -7.710 -6.775 22.501 1.00 79.56 103 GLY A N 1
ATOM 746 C CA . GLY A 1 103 ? -7.272 -7.132 23.857 1.00 79.56 103 GLY A CA 1
ATOM 747 C C . GLY A 1 103 ? -6.669 -5.991 24.682 1.00 79.56 103 GLY A C 1
ATOM 748 O O . GLY A 1 103 ? -6.118 -6.263 25.750 1.00 79.56 103 GLY A O 1
ATOM 749 N N . MET A 1 104 ? -6.794 -4.747 24.218 1.00 54.16 104 MET A N 1
ATOM 750 C CA . MET A 1 104 ? -6.509 -3.524 24.977 1.00 54.16 104 MET A CA 1
ATOM 751 C C . MET A 1 104 ? -7.771 -2.699 25.203 1.00 54.16 104 MET A C 1
ATOM 753 O O . MET A 1 104 ? -8.638 -2.691 24.302 1.00 54.16 104 MET A O 1
#

pLDDT: mean 96.99, std 4.97, range [54.16, 98.75]

Solvent-accessible surface area (backbone atoms only — not comparable to full-atom values): 6201 Å² total; per-residue (Å²): 122,76,56,64,45,68,72,68,78,72,48,38,23,18,51,82,44,75,86,56,40,40,51,47,78,89,43,88,43,90,84,44,42,91,64,78,57,35,95,38,33,44,76,44,82,80,55,70,66,58,55,53,40,44,78,50,64,15,34,38,30,34,41,33,91,90,46,74,52,76,40,51,40,77,64,40,59,48,65,22,51,94,49,41,60,49,50,49,82,72,56,90,71,48,39,82,78,50,75,48,52,73,96,112

Foldseek 3Di:
DPDPQQPVVPHQACLNPNPSFHCCPPHVVPPFAPPLADRRDRHDDPDPVLVVCLVQQKWWWKQFPVGIDIDGSVQQADRCYRRVNDGGPDDPGIDGDDIDGPPD